Protein AF-A0A1E4HVJ4-F1 (afdb_monomer_lite)

Radius of gyration: 18.29 Å; chains: 1; bounding box: 42×30×66 Å

Structure (mmCIF, N/CA/C/O backbone):
data_AF-A0A1E4HVJ4-F1
#
_entry.id   AF-A0A1E4HVJ4-F1
#
loop_
_atom_site.group_PDB
_atom_site.id
_atom_site.type_symbol
_atom_site.label_atom_id
_atom_site.label_alt_id
_atom_site.label_comp_id
_atom_site.label_asym_id
_atom_site.label_entity_id
_atom_site.label_seq_id
_atom_site.pdbx_PDB_ins_code
_atom_site.Cartn_x
_atom_site.Cartn_y
_atom_site.Cartn_z
_atom_site.occupancy
_atom_site.B_iso_or_equiv
_atom_site.auth_seq_id
_atom_site.auth_comp_id
_atom_site.auth_asym_id
_atom_site.auth_atom_id
_atom_site.pdbx_PDB_model_num
ATOM 1 N N . MET A 1 1 ? -29.335 7.238 33.947 1.00 33.56 1 MET A N 1
ATOM 2 C CA . MET A 1 1 ? -28.399 7.852 32.982 1.00 33.56 1 MET A CA 1
ATOM 3 C C . MET A 1 1 ? -27.057 7.164 33.145 1.00 33.56 1 MET A C 1
ATOM 5 O O . MET A 1 1 ? -26.401 7.379 34.153 1.00 33.56 1 MET A O 1
ATOM 9 N N . VAL A 1 2 ? -26.701 6.257 32.235 1.00 37.12 2 VAL A N 1
ATOM 10 C CA . VAL A 1 2 ? -25.373 5.630 32.251 1.00 37.12 2 VAL A CA 1
ATOM 11 C C . VAL A 1 2 ? -24.421 6.628 31.605 1.00 37.12 2 VAL A C 1
ATOM 13 O O . VAL A 1 2 ? -24.602 6.971 30.439 1.00 37.12 2 VAL A O 1
ATOM 16 N N . LEU A 1 3 ? -23.472 7.142 32.387 1.00 37.38 3 LEU A N 1
ATOM 17 C CA . LEU A 1 3 ? -22.367 7.965 31.905 1.00 37.38 3 LEU A CA 1
ATOM 18 C C . LEU A 1 3 ? -21.632 7.163 30.828 1.00 37.38 3 LEU A C 1
ATOM 20 O O . LEU A 1 3 ? -20.945 6.187 31.126 1.00 37.38 3 LEU A O 1
ATOM 24 N N . GLY A 1 4 ? -21.862 7.528 29.566 1.00 38.81 4 GLY A N 1
ATOM 25 C CA . GLY A 1 4 ? -21.185 6.939 28.424 1.00 38.81 4 GLY A CA 1
ATOM 26 C C . GLY A 1 4 ? -19.707 7.248 28.548 1.00 38.81 4 GLY A C 1
ATOM 27 O O . GLY A 1 4 ? -19.290 8.375 28.301 1.00 38.81 4 GLY A O 1
ATOM 28 N N . ALA A 1 5 ? -18.930 6.262 28.985 1.00 42.44 5 ALA A N 1
ATOM 29 C CA . ALA A 1 5 ? -17.488 6.373 29.008 1.00 42.44 5 ALA A CA 1
ATOM 30 C C . ALA A 1 5 ? -17.011 6.665 27.576 1.00 42.44 5 ALA A C 1
ATOM 32 O O . ALA A 1 5 ? -17.124 5.837 26.669 1.00 42.44 5 ALA A O 1
ATOM 33 N N . THR A 1 6 ? -16.544 7.890 27.361 1.00 47.56 6 THR A N 1
ATOM 34 C CA . THR A 1 6 ? -15.914 8.340 26.125 1.00 47.56 6 THR A CA 1
ATOM 35 C C . THR A 1 6 ? -14.523 7.726 26.071 1.00 47.56 6 THR A C 1
ATOM 37 O O . THR A 1 6 ? -13.541 8.271 26.566 1.00 47.56 6 THR A O 1
ATOM 40 N N . PHE A 1 7 ? -14.450 6.518 25.520 1.00 49.06 7 PHE A N 1
ATOM 41 C CA . PHE A 1 7 ? -13.189 5.812 25.343 1.00 49.06 7 PHE A CA 1
ATOM 42 C C . PHE A 1 7 ? -12.434 6.389 24.139 1.00 49.06 7 PHE A C 1
ATOM 44 O O . PHE A 1 7 ? -12.892 6.291 23.002 1.00 49.06 7 PHE A O 1
ATOM 51 N N . ASN A 1 8 ? -11.267 6.981 24.395 1.00 47.34 8 ASN A N 1
ATOM 52 C CA . ASN A 1 8 ? -10.360 7.490 23.366 1.00 47.34 8 ASN A CA 1
ATOM 53 C C . ASN A 1 8 ? -9.401 6.379 22.907 1.00 47.34 8 ASN A C 1
ATOM 55 O O . ASN A 1 8 ? -8.829 5.665 23.731 1.00 47.34 8 ASN A O 1
ATOM 59 N N . ALA A 1 9 ? -9.224 6.232 2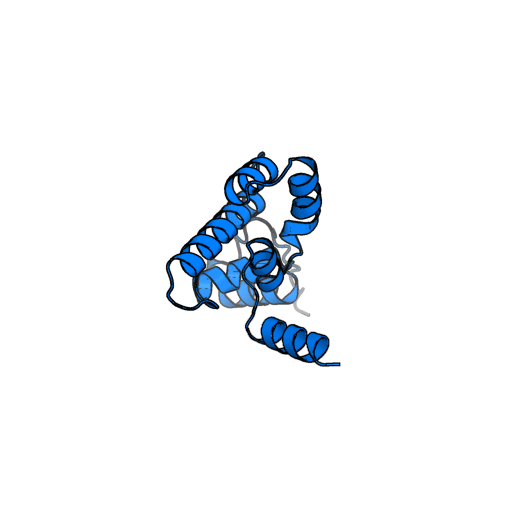1.591 1.00 54.41 9 ALA A N 1
ATOM 60 C CA . ALA A 1 9 ? -8.417 5.179 20.974 1.00 54.41 9 ALA A CA 1
ATOM 61 C C . ALA A 1 9 ? -7.138 5.736 20.333 1.00 54.41 9 ALA A C 1
ATOM 63 O O . ALA A 1 9 ? -7.132 6.825 19.761 1.00 54.41 9 ALA A O 1
ATOM 64 N N . CYS A 1 10 ? -6.060 4.948 20.373 1.00 56.47 10 CYS A N 1
ATOM 65 C CA . CYS A 1 10 ? -4.850 5.226 19.608 1.00 56.47 10 CYS A CA 1
ATOM 66 C C . CYS A 1 10 ? -5.013 4.696 18.178 1.00 56.47 10 CYS A C 1
ATOM 68 O O . CYS A 1 10 ? -4.964 3.484 17.954 1.00 56.47 10 CYS A O 1
ATOM 70 N N . LEU A 1 11 ? -5.146 5.609 17.212 1.00 50.38 11 LEU A N 1
ATOM 71 C CA . LEU A 1 11 ? -5.199 5.301 15.775 1.00 50.38 11 LEU A CA 1
ATOM 72 C C . LEU A 1 11 ? -3.946 4.568 15.257 1.00 50.38 11 LEU A C 1
ATOM 74 O O . LEU A 1 11 ? -3.987 3.997 14.176 1.00 50.38 11 LEU A O 1
ATOM 78 N N . LYS A 1 12 ? -2.839 4.577 16.014 1.00 47.12 12 LYS A N 1
ATOM 79 C CA . LYS A 1 12 ? -1.550 4.005 15.602 1.00 47.12 12 LYS A CA 1
ATOM 80 C C . LYS A 1 12 ? -1.364 2.535 15.983 1.00 47.12 12 LYS A C 1
ATOM 82 O O . LYS A 1 12 ? -0.677 1.822 15.266 1.00 47.12 12 LYS A O 1
ATOM 87 N N . CYS A 1 13 ? -1.909 2.079 17.114 1.00 58.25 13 CYS A N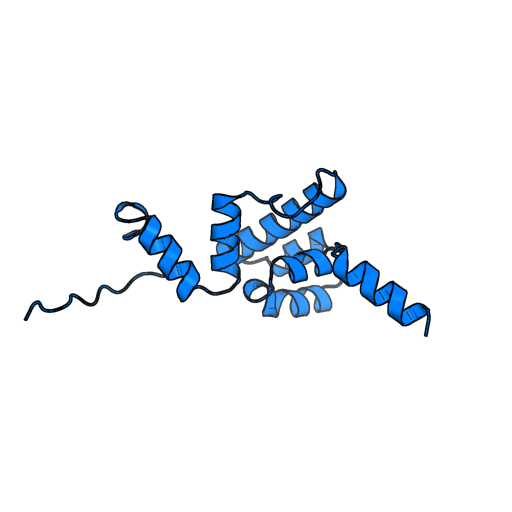 1
ATOM 88 C CA . CYS A 1 13 ? -1.666 0.710 17.593 1.00 58.25 13 CYS A CA 1
ATOM 89 C C . CYS A 1 13 ? -2.926 -0.126 17.824 1.00 58.25 13 CYS A C 1
ATOM 91 O O . CYS A 1 13 ? -2.796 -1.338 17.959 1.00 58.25 13 CYS A O 1
ATOM 93 N N . GLY A 1 14 ? -4.125 0.475 17.896 1.00 54.94 14 GLY A N 1
ATOM 94 C CA . GLY A 1 14 ? -5.395 -0.259 18.040 1.00 54.94 14 GLY A CA 1
ATOM 95 C C . GLY A 1 14 ? -5.468 -1.228 19.235 1.00 54.94 14 GLY A C 1
ATOM 96 O O . GLY A 1 14 ? -6.390 -2.042 19.302 1.00 54.94 14 GLY A O 1
ATOM 97 N N . LEU A 1 15 ? -4.503 -1.152 20.164 1.00 51.56 15 LEU A N 1
ATOM 98 C CA . LEU A 1 15 ? -4.101 -2.262 21.036 1.00 51.56 15 LEU A CA 1
ATOM 99 C C . LEU A 1 15 ? -5.196 -2.672 22.031 1.00 51.56 15 LEU A C 1
ATOM 101 O O . LEU A 1 15 ? -5.261 -3.820 22.452 1.00 51.56 15 LEU A O 1
ATOM 105 N N . THR A 1 16 ? -6.086 -1.745 22.382 1.00 51.56 16 THR A N 1
ATOM 106 C CA . THR A 1 16 ? -7.225 -1.993 23.274 1.00 51.56 16 THR A CA 1
ATOM 107 C C . THR A 1 16 ? -8.436 -2.601 22.566 1.00 51.56 16 THR A C 1
ATOM 109 O O . THR A 1 16 ? -9.302 -3.160 23.230 1.00 51.56 16 THR A O 1
ATOM 112 N N . TRP A 1 17 ? -8.536 -2.504 21.238 1.00 56.56 17 TRP A N 1
ATOM 113 C CA . TRP A 1 17 ? -9.739 -2.887 20.488 1.00 56.56 17 TRP A CA 1
ATOM 114 C C . TRP A 1 17 ? -9.570 -4.152 19.643 1.00 56.56 17 TRP A C 1
ATOM 116 O O . TRP A 1 17 ? -10.537 -4.899 19.497 1.00 56.56 17 TRP A O 1
ATOM 126 N N . SER A 1 18 ? -8.369 -4.442 19.133 1.00 53.78 18 SER A N 1
ATOM 127 C CA . SER A 1 18 ? -8.122 -5.633 18.303 1.00 53.78 18 SER A CA 1
ATOM 128 C C . SER A 1 18 ? -8.373 -6.941 19.055 1.00 5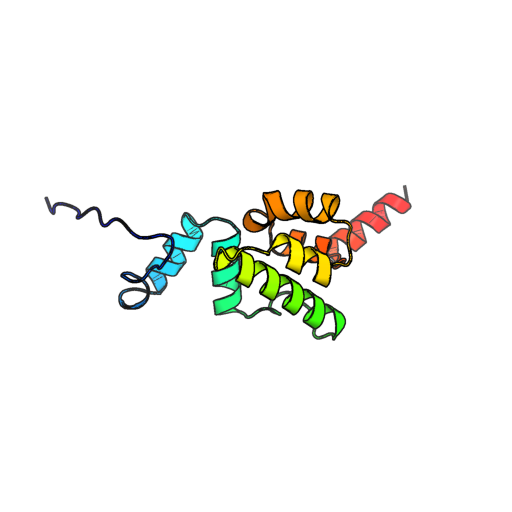3.78 18 SER A C 1
ATOM 130 O O . SER A 1 18 ? -8.932 -7.867 18.481 1.00 53.78 18 SER A O 1
ATOM 132 N N . TYR A 1 19 ? -8.024 -7.003 20.342 1.00 53.78 19 TYR A N 1
ATOM 133 C CA . TYR A 1 19 ? -8.209 -8.196 21.172 1.00 53.78 19 TYR A CA 1
ATOM 134 C C . TYR A 1 19 ? -9.638 -8.338 21.726 1.00 53.78 19 TYR A C 1
ATOM 136 O O . TYR A 1 19 ? -10.168 -9.441 21.804 1.00 53.78 19 TYR A O 1
ATOM 144 N N . LEU A 1 20 ? -10.286 -7.225 22.090 1.00 60.34 20 LEU A N 1
ATOM 145 C CA . LEU A 1 20 ? -11.603 -7.242 22.742 1.00 60.34 20 LEU A CA 1
ATOM 146 C C . LEU A 1 20 ? -12.776 -7.217 21.754 1.00 60.34 20 LEU A C 1
ATOM 148 O O . LEU A 1 20 ? -13.846 -7.745 22.050 1.00 60.34 20 LEU A O 1
ATOM 152 N N . SER A 1 21 ? -12.621 -6.575 20.592 1.00 71.00 21 SER A N 1
ATOM 153 C CA . SER A 1 21 ? -13.675 -6.518 19.576 1.00 71.00 21 SER A CA 1
ATOM 154 C C . SER A 1 21 ? -13.123 -6.214 18.171 1.00 71.00 21 SER A C 1
ATOM 156 O O . SER A 1 21 ? -13.284 -5.097 17.664 1.00 71.00 21 SER A O 1
ATOM 158 N N . PRO A 1 22 ? -12.524 -7.216 17.495 1.00 71.12 22 PRO A N 1
ATOM 159 C CA . PRO A 1 22 ? -11.955 -7.056 16.155 1.00 71.12 22 PRO A CA 1
ATOM 160 C C . PRO A 1 22 ? -12.947 -6.469 15.140 1.00 71.12 22 PRO A C 1
ATOM 162 O O . PRO A 1 22 ? -12.586 -5.633 14.315 1.00 71.12 22 PRO A O 1
ATOM 165 N N . THR A 1 23 ? -14.216 -6.880 15.203 1.00 78.00 23 THR A N 1
ATOM 166 C CA . THR A 1 23 ? -15.269 -6.411 14.288 1.00 78.00 23 THR A CA 1
ATOM 167 C C . THR A 1 23 ? -15.548 -4.923 14.454 1.00 78.00 23 THR A C 1
ATOM 169 O O . THR A 1 23 ? -15.706 -4.210 13.464 1.00 78.00 23 THR A O 1
ATOM 172 N N . LYS A 1 24 ? -15.571 -4.425 15.696 1.00 70.69 24 LYS A N 1
ATOM 173 C CA . LYS A 1 24 ? -15.771 -2.998 15.938 1.00 70.69 24 LYS A CA 1
ATOM 174 C C . LYS A 1 24 ? -14.574 -2.205 15.417 1.00 70.69 24 LYS A C 1
ATOM 176 O O . LYS A 1 24 ? -14.788 -1.210 14.732 1.00 70.69 24 LYS A O 1
ATOM 181 N N . LEU A 1 25 ? -13.340 -2.675 15.639 1.00 72.00 25 LEU A N 1
ATOM 182 C CA . LEU A 1 25 ? -12.125 -2.034 15.113 1.00 72.00 25 LEU A CA 1
ATOM 183 C C . LEU A 1 25 ? -12.139 -1.911 13.599 1.00 72.00 25 LEU A C 1
ATOM 185 O O . LEU A 1 25 ? -11.904 -0.818 13.084 1.00 72.00 25 LEU A O 1
ATOM 189 N N . ARG A 1 26 ? -12.501 -2.992 12.905 1.00 77.62 26 ARG A N 1
ATOM 190 C CA . ARG A 1 26 ? -12.706 -2.956 11.456 1.00 77.62 26 ARG A CA 1
ATOM 191 C C . ARG A 1 26 ? -13.720 -1.883 11.065 1.00 77.62 26 ARG A C 1
ATOM 193 O O . ARG A 1 26 ? -13.418 -1.049 10.219 1.00 77.62 26 ARG A O 1
ATOM 200 N N . HIS A 1 27 ? -14.874 -1.837 11.732 1.00 77.00 27 HIS A N 1
ATOM 201 C CA . HIS A 1 27 ? -15.905 -0.836 11.451 1.00 77.00 27 HIS A CA 1
ATOM 202 C C . HIS A 1 27 ? -15.425 0.603 11.698 1.00 77.00 27 HIS A C 1
ATOM 204 O O . HIS A 1 27 ? -15.726 1.505 10.919 1.00 77.00 27 HIS A O 1
ATOM 210 N N . GLN A 1 28 ? -14.652 0.841 12.757 1.00 72.94 28 GLN A N 1
ATOM 211 C CA . GLN A 1 28 ? -14.154 2.176 13.078 1.00 72.94 28 GLN A CA 1
ATOM 212 C C . GLN A 1 28 ? -13.080 2.648 12.091 1.00 72.94 28 GLN A C 1
ATOM 214 O O . GLN A 1 28 ? -13.128 3.801 11.669 1.00 72.94 28 GLN A O 1
ATOM 219 N N . ILE A 1 29 ? -12.167 1.774 11.661 1.00 78.56 29 ILE A N 1
ATOM 220 C CA . ILE A 1 29 ? -11.198 2.090 10.598 1.00 78.56 29 ILE A CA 1
ATOM 221 C C . ILE A 1 29 ? -11.916 2.289 9.256 1.00 78.56 29 ILE A C 1
ATOM 223 O O . ILE A 1 29 ? -11.582 3.211 8.522 1.00 78.56 29 ILE A O 1
ATOM 227 N N . GLN A 1 30 ? -12.939 1.494 8.941 1.00 78.38 30 GLN A N 1
ATOM 228 C CA . GLN A 1 30 ? -13.745 1.709 7.735 1.00 78.38 30 GLN A CA 1
ATOM 229 C C . GLN A 1 30 ? -14.468 3.062 7.754 1.00 78.38 30 GLN A C 1
ATOM 231 O O . GLN A 1 30 ? -14.549 3.724 6.724 1.00 78.38 30 GLN A O 1
ATOM 236 N N . LYS A 1 31 ? -14.985 3.478 8.916 1.00 75.81 31 LYS A N 1
ATOM 237 C CA . LYS A 1 31 ? -15.783 4.702 9.055 1.00 75.81 31 LYS A CA 1
ATOM 238 C C . LYS A 1 31 ? -14.945 5.977 9.186 1.00 75.81 31 LYS A C 1
ATOM 240 O O . LYS A 1 31 ? -15.380 7.026 8.725 1.00 75.81 31 LYS A O 1
ATOM 245 N N . TYR A 1 32 ? -13.785 5.901 9.836 1.00 73.62 32 TYR A N 1
ATOM 246 C CA . TYR A 1 32 ? -12.986 7.080 10.198 1.00 73.62 32 TYR A CA 1
ATOM 247 C C . TYR A 1 32 ? -11.514 6.992 9.778 1.00 73.62 32 TYR A C 1
ATOM 249 O O . TYR A 1 32 ? -10.775 7.960 9.941 1.00 73.62 32 TYR A O 1
ATOM 257 N N . GLY A 1 33 ? -11.060 5.846 9.274 1.00 77.25 33 GLY A N 1
ATOM 258 C CA . GLY A 1 33 ? -9.694 5.663 8.800 1.00 77.25 33 GLY A CA 1
ATOM 259 C C . GLY A 1 33 ? -9.463 6.315 7.438 1.00 77.25 33 GLY A C 1
ATOM 260 O O . GLY A 1 33 ? -10.322 6.301 6.553 1.00 77.25 33 GLY A O 1
ATOM 261 N N . GLY A 1 34 ? -8.257 6.857 7.260 1.00 85.75 34 GLY A N 1
ATOM 262 C CA . GLY A 1 34 ? -7.775 7.301 5.955 1.00 85.75 34 GLY A CA 1
ATOM 263 C C . GLY A 1 34 ? -7.667 6.146 4.954 1.00 85.75 34 GLY A C 1
ATOM 264 O O . GLY A 1 34 ? -7.810 4.973 5.301 1.00 85.75 34 GLY A O 1
ATOM 265 N N . GLU A 1 35 ? -7.403 6.481 3.696 1.00 90.62 35 GLU A N 1
ATOM 266 C CA . GLU A 1 35 ? -7.345 5.515 2.593 1.00 90.62 35 GLU A CA 1
ATOM 267 C C . GLU A 1 35 ? -6.328 4.384 2.839 1.00 90.62 35 GLU A C 1
ATOM 269 O O . GLU A 1 35 ? -6.679 3.211 2.727 1.00 90.62 35 GLU A O 1
ATOM 274 N N . LEU A 1 36 ? -5.116 4.709 3.302 1.00 87.06 36 LEU A N 1
ATOM 275 C CA . LEU A 1 36 ? -4.092 3.710 3.634 1.00 87.06 36 LEU A CA 1
ATOM 276 C C . LEU A 1 36 ? -4.549 2.684 4.690 1.00 87.06 36 LEU A C 1
ATOM 278 O O . LEU A 1 36 ? -4.296 1.492 4.539 1.00 87.06 36 LEU A O 1
ATOM 282 N N . ALA A 1 37 ? -5.255 3.126 5.736 1.00 85.56 37 ALA A N 1
ATOM 283 C CA . ALA A 1 37 ? -5.747 2.238 6.793 1.00 85.56 37 ALA A CA 1
ATOM 284 C C . ALA A 1 37 ? -6.899 1.343 6.302 1.00 85.56 37 ALA A C 1
ATOM 286 O O . ALA A 1 37 ? -7.021 0.188 6.710 1.00 85.56 37 ALA A O 1
ATOM 287 N N . ARG A 1 38 ? -7.740 1.860 5.397 1.00 88.06 38 ARG A N 1
ATOM 288 C CA . ARG A 1 38 ? -8.803 1.074 4.754 1.00 88.06 38 ARG A CA 1
ATOM 289 C C . ARG A 1 38 ? -8.225 0.008 3.819 1.00 88.06 38 ARG A C 1
ATOM 291 O O . ARG A 1 38 ? -8.702 -1.123 3.838 1.00 88.06 38 ARG A O 1
ATOM 298 N N . GLN A 1 39 ? -7.173 0.334 3.068 1.00 88.81 39 GLN A N 1
ATOM 299 C CA . GLN A 1 39 ? -6.464 -0.636 2.226 1.00 88.81 39 GLN A CA 1
ATOM 300 C C . GLN A 1 39 ? -5.747 -1.714 3.035 1.00 88.81 39 GLN A C 1
ATOM 302 O O . GLN A 1 39 ? -5.771 -2.870 2.630 1.00 88.81 39 GLN A O 1
ATOM 307 N N . GLU A 1 40 ? -5.155 -1.362 4.178 1.00 87.50 40 GLU A N 1
ATOM 308 C CA . GLU A 1 40 ? -4.538 -2.333 5.085 1.00 87.50 40 GLU A CA 1
ATOM 309 C C . GLU A 1 40 ? -5.550 -3.366 5.595 1.00 87.50 40 GLU A C 1
ATOM 311 O O . GLU A 1 40 ? -5.254 -4.558 5.607 1.00 87.50 40 GLU A O 1
ATOM 316 N N . LEU A 1 41 ? -6.761 -2.940 5.965 1.00 86.31 41 LEU A N 1
ATOM 317 C CA . LEU A 1 41 ? -7.814 -3.883 6.345 1.00 86.31 41 LEU A CA 1
ATOM 318 C C . LEU A 1 41 ? -8.223 -4.807 5.195 1.00 86.31 41 LEU A C 1
ATOM 320 O O . LEU A 1 41 ? -8.349 -6.011 5.395 1.00 86.31 41 LEU A O 1
ATOM 324 N N . ASP A 1 42 ? -8.415 -4.252 3.999 1.00 87.56 42 ASP A N 1
ATOM 325 C CA . ASP A 1 42 ? -8.787 -5.025 2.808 1.00 87.56 42 ASP A CA 1
ATOM 326 C C . ASP A 1 42 ? -7.679 -6.026 2.415 1.00 87.56 42 ASP A C 1
ATOM 328 O O . ASP A 1 42 ? -7.962 -7.152 2.006 1.00 87.56 42 ASP A O 1
ATOM 332 N N . GLU A 1 43 ? -6.408 -5.660 2.606 1.00 86.12 43 GLU A N 1
ATOM 333 C CA . GLU A 1 43 ? -5.253 -6.550 2.447 1.00 86.12 43 GLU A CA 1
ATOM 334 C C . GLU A 1 43 ? -5.214 -7.660 3.506 1.00 86.12 43 GLU A C 1
ATOM 336 O O . GLU A 1 43 ? -4.941 -8.805 3.158 1.00 86.12 43 GLU A O 1
ATOM 341 N N . ILE A 1 44 ? -5.519 -7.367 4.773 1.00 85.56 44 ILE A N 1
ATOM 342 C CA . ILE A 1 44 ? -5.600 -8.390 5.829 1.00 85.56 44 ILE A CA 1
ATOM 343 C C . ILE A 1 44 ? -6.696 -9.413 5.513 1.00 85.56 44 ILE A C 1
ATOM 345 O O . ILE A 1 44 ? -6.494 -10.611 5.706 1.00 85.56 44 ILE A O 1
ATOM 349 N N . ASP A 1 45 ? -7.850 -8.951 5.029 1.00 85.62 45 ASP A N 1
ATOM 350 C CA . ASP A 1 45 ? -9.008 -9.818 4.817 1.00 85.62 45 ASP A CA 1
ATOM 351 C C . ASP A 1 45 ? -8.928 -10.602 3.484 1.00 85.62 45 ASP A C 1
ATOM 353 O O . ASP A 1 45 ? -9.460 -11.710 3.400 1.00 85.62 45 ASP A O 1
ATOM 357 N N . ARG A 1 46 ? -8.274 -10.069 2.437 1.00 87.88 46 ARG A N 1
ATOM 358 C CA . ARG A 1 46 ? -8.266 -10.673 1.079 1.00 87.88 46 ARG A CA 1
ATOM 359 C C . ARG A 1 46 ? -6.880 -10.893 0.463 1.00 87.88 46 ARG A C 1
ATOM 361 O O . ARG A 1 46 ? -6.781 -11.488 -0.610 1.00 87.88 46 ARG A O 1
ATOM 368 N N . GLY A 1 47 ? -5.819 -10.423 1.106 1.00 88.62 47 GLY A N 1
ATOM 369 C CA . GLY A 1 47 ? -4.439 -10.508 0.629 1.00 88.62 47 GLY A CA 1
ATOM 370 C C . GLY A 1 47 ? -4.024 -9.398 -0.347 1.00 88.62 47 GLY A C 1
ATOM 371 O O . GLY A 1 47 ? -4.824 -8.588 -0.830 1.00 88.62 47 GLY A O 1
ATOM 372 N N . ILE A 1 48 ? -2.729 -9.380 -0.674 1.00 89.94 48 ILE A N 1
ATOM 373 C CA . ILE A 1 48 ? -2.111 -8.378 -1.564 1.00 89.94 48 ILE A CA 1
ATOM 374 C C . ILE A 1 48 ? -2.512 -8.532 -3.043 1.00 89.94 48 ILE A C 1
ATOM 376 O O . ILE A 1 48 ? -2.434 -7.566 -3.799 1.00 89.94 48 ILE A O 1
ATOM 380 N N . TYR A 1 49 ? -3.001 -9.710 -3.451 1.00 91.44 49 TYR A N 1
ATOM 381 C CA . TYR A 1 49 ? -3.360 -10.036 -4.844 1.00 91.44 49 TYR A CA 1
ATOM 382 C C . TYR A 1 49 ? -4.871 -9.965 -5.148 1.00 91.44 49 TYR A C 1
ATOM 384 O O . TYR A 1 49 ? -5.303 -10.353 -6.229 1.00 91.44 49 TYR A O 1
ATOM 392 N N . ARG A 1 50 ? -5.689 -9.503 -4.194 1.00 87.94 50 ARG A N 1
ATOM 393 C CA . ARG A 1 50 ? -7.167 -9.607 -4.157 1.00 87.94 50 ARG A CA 1
ATOM 394 C C . ARG A 1 50 ? -7.958 -9.068 -5.357 1.00 87.94 50 ARG A C 1
ATOM 396 O O . ARG A 1 50 ? -9.154 -9.346 -5.468 1.00 87.94 50 ARG A O 1
ATOM 403 N N . ASP A 1 51 ? -7.335 -8.242 -6.182 1.00 83.19 51 ASP A N 1
ATOM 404 C CA . ASP A 1 51 ? -7.923 -7.474 -7.279 1.00 83.19 51 ASP A CA 1
ATOM 405 C C . ASP A 1 51 ? -7.187 -7.679 -8.615 1.00 83.19 51 ASP A C 1
ATOM 407 O O . ASP A 1 51 ? -7.432 -6.960 -9.587 1.00 83.19 51 ASP A O 1
ATOM 411 N N . LEU A 1 52 ? -6.304 -8.679 -8.680 1.00 87.00 52 LEU A N 1
ATOM 412 C CA . LEU A 1 52 ? -5.388 -8.888 -9.793 1.00 87.00 52 LEU A CA 1
ATOM 413 C C . LEU A 1 52 ? -5.490 -10.306 -10.378 1.00 87.00 52 LEU A C 1
ATOM 415 O O . LEU A 1 52 ? -5.749 -11.262 -9.648 1.00 87.00 52 LEU A O 1
ATOM 419 N N . PRO A 1 53 ? -5.289 -10.469 -11.701 1.00 88.50 53 PRO A N 1
ATOM 420 C CA . PRO A 1 53 ? -5.203 -11.785 -12.319 1.00 88.50 53 PRO A CA 1
ATOM 421 C C . PRO A 1 53 ? -3.918 -12.490 -11.886 1.00 88.50 53 PRO A C 1
ATOM 423 O O . PRO A 1 53 ? -2.902 -11.844 -11.617 1.00 88.50 53 PRO A O 1
ATOM 426 N N . ASP A 1 54 ? -3.938 -13.821 -11.901 1.00 88.56 54 ASP A N 1
ATOM 427 C CA . ASP A 1 54 ? -2.777 -14.609 -11.511 1.00 88.56 54 ASP A CA 1
ATOM 428 C C . ASP A 1 54 ? -1.690 -14.618 -12.602 1.00 88.56 54 ASP A C 1
ATOM 430 O O . ASP A 1 54 ? -1.606 -15.518 -13.435 1.00 88.56 54 ASP A O 1
ATOM 434 N N . THR A 1 55 ? -0.887 -13.557 -12.639 1.00 90.81 55 THR A N 1
ATOM 435 C CA . THR A 1 55 ? 0.214 -13.369 -13.592 1.00 90.81 55 THR A 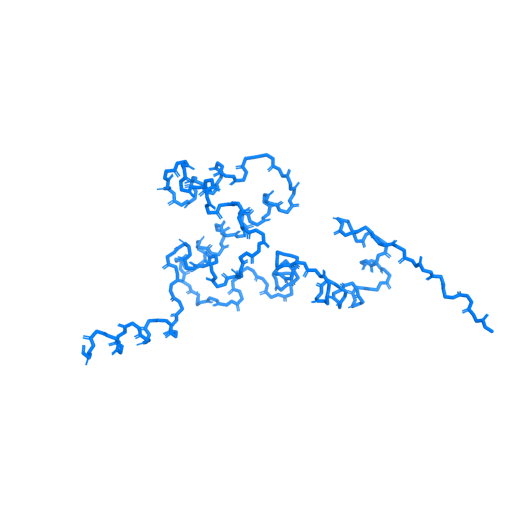CA 1
ATOM 436 C C . THR A 1 55 ? 1.450 -12.856 -12.864 1.00 90.81 55 THR A C 1
ATOM 438 O O . THR A 1 55 ? 1.329 -12.128 -11.878 1.00 90.81 55 THR A O 1
ATOM 441 N N . CYS A 1 56 ? 2.646 -13.188 -13.362 1.00 90.00 56 CYS A N 1
ATOM 442 C CA . CYS A 1 56 ? 3.905 -12.747 -12.750 1.00 90.00 56 CYS A CA 1
ATOM 443 C C . CYS A 1 56 ? 3.983 -11.220 -12.616 1.00 90.00 56 CYS A C 1
ATOM 445 O O . CYS A 1 56 ? 4.317 -10.726 -11.546 1.00 90.00 56 CYS A O 1
ATOM 447 N N . LEU A 1 57 ? 3.591 -10.482 -13.661 1.00 89.94 57 LEU A N 1
ATOM 448 C CA . LEU A 1 57 ? 3.589 -9.017 -13.651 1.00 89.94 57 LEU A CA 1
ATOM 449 C C . LEU A 1 57 ? 2.652 -8.449 -12.577 1.00 89.94 57 LEU A C 1
ATOM 451 O O . LEU A 1 57 ? 3.018 -7.530 -11.850 1.00 89.94 57 LEU A O 1
ATOM 455 N N . ALA A 1 58 ? 1.438 -8.993 -12.463 1.00 88.88 58 ALA A N 1
ATOM 456 C CA . ALA A 1 58 ? 0.479 -8.505 -11.483 1.00 88.88 58 ALA A CA 1
ATOM 457 C C . ALA A 1 58 ? 0.932 -8.805 -10.046 1.00 88.88 58 ALA A C 1
ATOM 459 O O . ALA A 1 58 ? 0.802 -7.948 -9.172 1.00 88.88 58 ALA A O 1
ATOM 460 N N . ARG A 1 59 ? 1.517 -9.987 -9.811 1.00 91.06 59 ARG A N 1
ATOM 461 C CA . ARG A 1 59 ? 2.118 -10.334 -8.517 1.00 91.06 59 ARG A CA 1
ATOM 462 C C . ARG A 1 59 ? 3.257 -9.382 -8.163 1.00 91.06 59 ARG A C 1
ATOM 464 O O . ARG A 1 59 ? 3.231 -8.800 -7.087 1.00 91.06 59 ARG A O 1
ATOM 471 N N . GLU A 1 60 ? 4.175 -9.142 -9.096 1.00 93.00 60 GLU A N 1
ATOM 472 C CA . GLU A 1 60 ? 5.305 -8.229 -8.896 1.00 93.00 60 GLU A CA 1
ATOM 473 C C . GLU A 1 60 ? 4.832 -6.810 -8.537 1.00 93.00 60 GLU A C 1
ATOM 475 O O . GLU A 1 60 ? 5.314 -6.204 -7.583 1.00 93.00 60 GLU A O 1
ATOM 480 N N . ILE A 1 61 ? 3.852 -6.270 -9.265 1.00 93.38 61 ILE A N 1
ATOM 481 C CA . ILE A 1 61 ? 3.303 -4.937 -8.981 1.00 93.38 61 ILE A CA 1
ATOM 482 C C . ILE A 1 61 ? 2.617 -4.900 -7.607 1.00 93.38 61 ILE A C 1
ATOM 484 O O . ILE A 1 61 ? 2.773 -3.931 -6.859 1.00 93.38 61 ILE A O 1
ATOM 488 N N . ALA A 1 62 ? 1.863 -5.944 -7.255 1.00 92.44 62 ALA A N 1
ATOM 489 C CA . ALA A 1 62 ? 1.221 -6.042 -5.950 1.00 92.44 62 ALA A CA 1
ATOM 490 C C . ALA A 1 62 ? 2.239 -6.054 -4.807 1.00 92.44 62 ALA A C 1
ATOM 492 O O . ALA A 1 62 ? 2.062 -5.314 -3.841 1.00 92.44 62 ALA A O 1
ATOM 493 N N . GLU A 1 63 ? 3.306 -6.841 -4.943 1.00 93.81 63 GLU A N 1
ATOM 494 C CA . GLU A 1 63 ? 4.402 -6.928 -3.976 1.00 93.81 63 GLU A CA 1
ATOM 495 C C . GLU A 1 63 ? 5.111 -5.578 -3.812 1.00 93.81 63 GLU A C 1
ATOM 497 O O . GLU A 1 63 ? 5.287 -5.115 -2.68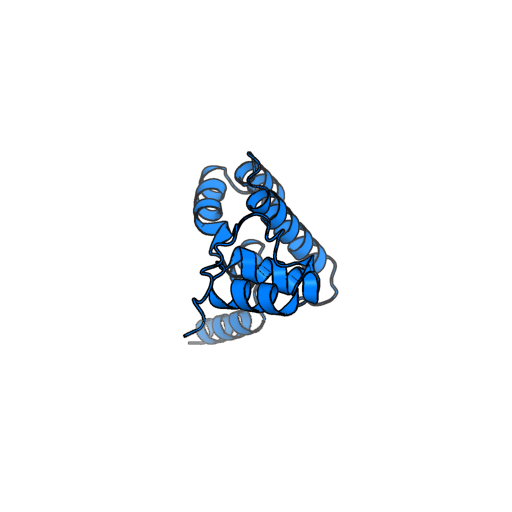4 1.00 93.81 63 GLU A O 1
ATOM 502 N N . LYS A 1 64 ? 5.428 -4.889 -4.919 1.00 94.19 64 LYS A N 1
ATOM 503 C CA . LYS A 1 64 ? 6.043 -3.550 -4.884 1.00 94.19 64 LYS A CA 1
ATOM 504 C C . LYS A 1 64 ? 5.178 -2.541 -4.130 1.00 94.19 64 LYS A C 1
ATOM 506 O O . LYS A 1 64 ? 5.689 -1.775 -3.316 1.00 94.19 64 LYS A O 1
ATOM 511 N N . ILE A 1 65 ? 3.868 -2.530 -4.380 1.00 94.06 65 ILE A N 1
ATOM 512 C CA . ILE A 1 65 ? 2.950 -1.608 -3.696 1.00 94.06 65 ILE A CA 1
ATOM 513 C C . ILE A 1 65 ? 2.824 -1.962 -2.212 1.00 94.06 65 ILE A C 1
ATOM 515 O O . ILE A 1 65 ? 2.911 -1.064 -1.375 1.00 94.06 65 ILE A O 1
ATOM 519 N N . ALA A 1 66 ? 2.673 -3.248 -1.882 1.00 92.12 66 ALA A N 1
ATOM 520 C CA . ALA A 1 66 ? 2.587 -3.713 -0.499 1.00 92.12 66 ALA A CA 1
ATOM 521 C C . ALA A 1 66 ? 3.844 -3.339 0.303 1.00 92.12 66 ALA A C 1
ATOM 523 O O . ALA A 1 66 ? 3.752 -2.945 1.468 1.00 92.12 66 ALA A O 1
ATOM 524 N N . GLU A 1 67 ? 5.016 -3.395 -0.334 1.00 93.19 67 GLU A N 1
ATOM 525 C CA . GLU A 1 67 ? 6.271 -2.970 0.272 1.00 93.19 67 GLU A CA 1
ATOM 526 C C . GLU A 1 67 ? 6.288 -1.466 0.579 1.00 93.19 67 GLU A C 1
ATOM 528 O O . GLU A 1 67 ? 6.597 -1.074 1.707 1.00 93.19 67 GLU A O 1
ATOM 533 N N . VAL A 1 68 ? 5.907 -0.613 -0.377 1.00 93.25 68 VAL A N 1
ATOM 534 C CA . VAL A 1 68 ? 5.829 0.840 -0.142 1.00 93.25 68 VAL A CA 1
ATOM 535 C C . VAL A 1 68 ? 4.806 1.151 0.955 1.00 93.25 68 VAL A C 1
ATOM 537 O O . VAL A 1 68 ? 5.106 1.913 1.877 1.00 93.25 68 VAL A O 1
ATOM 540 N N . ASP A 1 69 ? 3.636 0.509 0.925 1.00 91.56 69 ASP A N 1
ATOM 541 C CA . ASP A 1 69 ? 2.604 0.654 1.955 1.00 91.56 69 ASP A CA 1
ATOM 542 C C . ASP A 1 69 ? 3.107 0.242 3.338 1.00 91.56 69 ASP A C 1
ATOM 544 O O . ASP A 1 69 ? 2.785 0.894 4.331 1.00 91.56 69 ASP A O 1
ATOM 548 N N . LEU A 1 70 ? 3.917 -0.812 3.437 1.00 87.75 70 LEU A N 1
ATOM 549 C CA . LEU A 1 70 ? 4.523 -1.234 4.697 1.00 87.75 70 LEU A CA 1
ATOM 550 C C . LEU A 1 70 ? 5.487 -0.177 5.251 1.00 87.75 70 LEU A C 1
ATOM 552 O O . LEU A 1 70 ? 5.427 0.138 6.442 1.00 87.75 70 LEU A O 1
ATOM 556 N N . VAL A 1 71 ? 6.362 0.379 4.408 1.00 88.44 71 VAL A N 1
ATOM 557 C CA . VAL A 1 71 ? 7.342 1.398 4.825 1.00 88.44 71 VAL A CA 1
ATOM 558 C C . VAL A 1 71 ? 6.630 2.677 5.275 1.00 88.44 71 VAL A C 1
ATOM 560 O O . VAL A 1 71 ? 6.957 3.226 6.333 1.00 88.44 71 VAL A O 1
ATOM 563 N N . VAL A 1 72 ? 5.609 3.111 4.527 1.00 88.69 72 VAL A N 1
ATOM 564 C CA . VAL A 1 72 ? 4.795 4.291 4.863 1.00 88.69 72 VAL A CA 1
ATOM 565 C C . VAL A 1 72 ? 4.023 4.075 6.166 1.00 88.69 72 VAL A C 1
ATOM 567 O O . VAL A 1 72 ? 4.072 4.933 7.046 1.00 88.69 72 VAL A O 1
ATOM 570 N N . ARG A 1 73 ? 3.377 2.914 6.351 1.00 84.88 73 ARG A N 1
ATOM 571 C CA . ARG A 1 73 ? 2.653 2.570 7.593 1.00 84.88 73 ARG A CA 1
ATOM 572 C C . ARG A 1 73 ? 3.558 2.563 8.819 1.00 84.88 73 ARG A C 1
ATOM 574 O O . ARG A 1 73 ? 3.188 3.082 9.871 1.00 84.88 73 ARG A O 1
ATOM 581 N N . LYS A 1 74 ? 4.761 1.996 8.693 1.00 82.81 74 LYS A N 1
ATOM 582 C CA . LYS A 1 74 ? 5.740 1.960 9.788 1.00 82.81 74 LYS A CA 1
ATOM 583 C C . LYS A 1 74 ? 6.322 3.338 10.113 1.00 82.81 74 LYS A C 1
ATOM 585 O O . LYS A 1 74 ? 7.010 3.465 11.125 1.00 82.81 74 LYS A O 1
ATOM 590 N N . GLY A 1 75 ? 6.062 4.355 9.285 1.00 78.38 75 GLY A N 1
ATOM 591 C CA . GLY A 1 75 ? 6.647 5.687 9.427 1.00 78.38 75 GLY A CA 1
ATOM 592 C C . GLY A 1 75 ? 8.172 5.661 9.334 1.00 78.38 75 GLY A C 1
ATOM 593 O O . GLY A 1 75 ? 8.839 6.482 9.958 1.00 7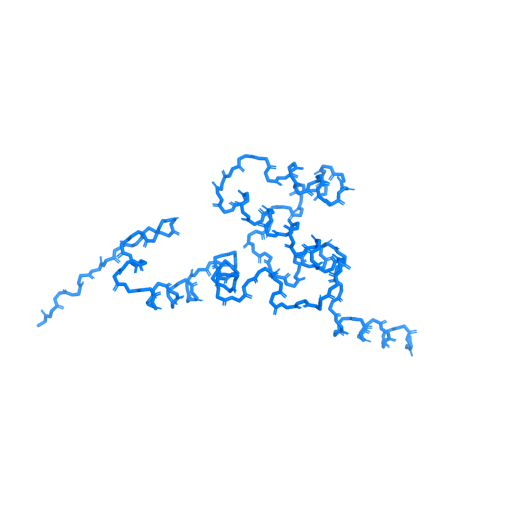8.38 75 GLY A O 1
ATOM 594 N N . GLN A 1 76 ? 8.731 4.676 8.624 1.00 78.00 76 GLN A N 1
ATOM 595 C CA . GLN A 1 76 ? 10.173 4.539 8.468 1.00 78.00 76 GLN A CA 1
ATOM 596 C C . GLN A 1 76 ? 10.698 5.599 7.498 1.00 78.00 76 GLN A C 1
ATOM 598 O O . GLN A 1 76 ? 10.103 5.867 6.450 1.00 78.00 76 GLN A O 1
ATOM 603 N N . PHE A 1 77 ? 11.844 6.190 7.836 1.00 76.12 77 PHE A N 1
ATOM 604 C CA . PHE A 1 77 ? 12.574 7.044 6.906 1.00 76.12 77 PHE A CA 1
ATOM 605 C C . PHE A 1 77 ? 12.977 6.230 5.668 1.00 76.12 77 PHE A C 1
ATOM 607 O O . PHE A 1 77 ? 13.356 5.067 5.782 1.00 76.12 77 PHE A O 1
ATOM 614 N N . GLY A 1 78 ? 12.898 6.845 4.485 1.00 84.81 78 GLY A N 1
ATOM 615 C CA . GLY A 1 78 ? 13.329 6.217 3.230 1.00 84.81 78 GLY A CA 1
ATOM 616 C C . GLY A 1 78 ? 12.216 5.707 2.312 1.00 84.81 78 GLY A C 1
ATOM 617 O O . GLY A 1 78 ? 12.540 5.190 1.248 1.00 84.81 78 GLY A O 1
ATOM 618 N N . ALA A 1 79 ? 10.931 5.912 2.636 1.00 89.62 79 ALA A N 1
ATOM 619 C CA . ALA A 1 79 ? 9.813 5.532 1.756 1.00 89.62 79 ALA A CA 1
ATOM 620 C C . ALA A 1 79 ? 9.967 6.068 0.319 1.00 89.62 79 ALA A C 1
ATOM 622 O O . ALA A 1 79 ? 9.763 5.335 -0.642 1.00 89.62 79 ALA A O 1
ATOM 623 N N . VAL A 1 80 ? 10.411 7.321 0.171 1.00 93.62 80 VAL A N 1
ATOM 624 C CA . VAL A 1 80 ? 10.679 7.940 -1.139 1.00 93.62 80 VAL A CA 1
ATOM 625 C C . VAL A 1 80 ? 11.826 7.247 -1.875 1.00 93.62 80 VAL A C 1
ATOM 627 O O . VAL A 1 80 ? 11.730 6.995 -3.072 1.00 93.62 80 VAL A O 1
ATOM 630 N N . GLY A 1 81 ? 12.906 6.912 -1.163 1.00 93.50 81 GLY A N 1
ATOM 631 C CA . GLY A 1 81 ? 14.041 6.191 -1.738 1.00 93.50 81 GLY A CA 1
ATOM 632 C C . GLY A 1 81 ? 13.632 4.802 -2.216 1.00 93.50 81 GLY A C 1
ATOM 633 O O . GLY A 1 81 ? 13.926 4.439 -3.351 1.00 93.50 81 GLY A O 1
ATOM 634 N N . ARG A 1 82 ? 12.866 4.078 -1.392 1.00 92.62 82 ARG A N 1
ATOM 635 C CA . ARG A 1 82 ? 12.384 2.743 -1.739 1.00 92.62 82 ARG A CA 1
ATOM 636 C C . ARG A 1 82 ? 11.409 2.767 -2.910 1.00 92.62 82 ARG A C 1
ATOM 638 O O . ARG A 1 82 ? 11.543 1.976 -3.836 1.00 92.62 82 ARG A O 1
ATOM 645 N N . TYR A 1 83 ? 10.480 3.718 -2.918 1.00 94.75 83 TYR A N 1
ATOM 646 C CA . TYR A 1 83 ? 9.589 3.946 -4.052 1.00 94.75 83 TYR A CA 1
ATOM 647 C C . TYR A 1 83 ? 10.373 4.186 -5.348 1.00 94.75 83 TYR A C 1
ATOM 649 O O . TYR A 1 83 ? 10.099 3.552 -6.367 1.00 94.75 83 TYR A O 1
ATOM 657 N N . ARG A 1 84 ? 11.398 5.048 -5.291 1.00 96.06 84 ARG A N 1
ATOM 658 C CA . ARG A 1 84 ? 12.277 5.351 -6.426 1.00 96.06 84 ARG A CA 1
ATOM 659 C C . ARG A 1 84 ? 12.949 4.099 -6.983 1.00 96.06 84 ARG A C 1
ATOM 661 O O . ARG A 1 84 ? 12.973 3.926 -8.194 1.00 96.06 84 ARG A O 1
ATOM 668 N N . GLU A 1 85 ? 13.481 3.242 -6.115 1.00 94.00 85 GLU A N 1
ATOM 669 C CA . GLU A 1 85 ? 14.120 1.979 -6.510 1.00 94.00 85 GLU A CA 1
ATOM 670 C C . GLU A 1 85 ? 13.140 1.040 -7.217 1.00 94.00 85 GLU A C 1
ATOM 672 O O . GLU A 1 85 ? 13.467 0.483 -8.261 1.00 94.00 85 GLU A O 1
ATOM 677 N N . LEU A 1 86 ? 11.924 0.899 -6.684 1.00 93.81 86 LEU A N 1
ATOM 678 C CA . LEU A 1 86 ? 10.921 -0.023 -7.225 1.00 93.81 86 LEU A CA 1
ATOM 679 C C . LEU A 1 86 ? 10.319 0.463 -8.553 1.00 93.81 86 LEU A C 1
ATOM 681 O O . LEU A 1 86 ? 9.930 -0.361 -9.385 1.00 93.81 86 LEU A O 1
ATOM 685 N N . ARG A 1 87 ? 10.231 1.785 -8.746 1.00 93.25 87 ARG A N 1
ATOM 686 C CA . ARG A 1 87 ? 9.662 2.429 -9.944 1.00 93.25 87 ARG A CA 1
ATOM 687 C C . ARG A 1 87 ? 10.685 2.887 -10.974 1.00 93.25 87 ARG A C 1
ATOM 689 O O . ARG A 1 87 ? 10.289 3.193 -12.093 1.00 93.25 87 ARG A O 1
ATOM 696 N N . ASN A 1 88 ? 11.961 2.945 -10.607 1.00 93.12 88 ASN A N 1
ATOM 697 C CA . ASN A 1 88 ? 13.048 3.470 -11.430 1.00 93.12 88 ASN A CA 1
ATOM 698 C C . ASN A 1 88 ? 12.754 4.872 -12.012 1.00 93.12 88 ASN A C 1
ATOM 700 O O . ASN A 1 88 ? 12.914 5.113 -13.207 1.00 93.12 88 ASN A O 1
ATOM 704 N N . VAL A 1 89 ? 12.290 5.796 -11.164 1.00 93.56 89 VAL A N 1
ATOM 705 C CA . VAL A 1 89 ? 11.956 7.186 -11.539 1.00 93.56 89 VAL A CA 1
ATOM 706 C C . VAL A 1 89 ? 12.975 8.190 -10.979 1.00 93.56 89 VAL A C 1
ATOM 708 O O . VAL A 1 89 ? 13.693 7.873 -10.028 1.00 93.56 89 VAL A O 1
ATOM 711 N N . PRO A 1 90 ? 13.059 9.422 -11.513 1.00 95.62 90 PRO A N 1
ATOM 712 C CA . PRO A 1 90 ? 13.869 10.486 -10.921 1.00 95.62 90 PRO A CA 1
ATOM 713 C C . PRO A 1 90 ? 13.423 10.858 -9.498 1.00 95.62 90 PRO A C 1
ATOM 715 O O . PRO A 1 90 ? 12.259 10.696 -9.127 1.00 95.62 90 PRO A O 1
ATOM 718 N N . TRP A 1 91 ? 14.342 11.416 -8.702 1.00 95.12 91 TRP A N 1
ATOM 719 C CA . TRP A 1 91 ? 14.071 11.821 -7.315 1.00 95.12 91 TRP A CA 1
ATOM 720 C C . TRP A 1 91 ? 12.926 12.829 -7.186 1.00 95.12 91 TRP A C 1
ATOM 722 O O . TRP A 1 91 ? 12.057 12.639 -6.339 1.00 95.12 91 TRP A O 1
ATOM 732 N N . ASP A 1 92 ? 12.884 13.855 -8.036 1.00 95.19 92 ASP A N 1
ATOM 733 C CA . ASP A 1 92 ? 11.840 14.886 -7.972 1.00 95.19 92 ASP A CA 1
ATOM 734 C C . ASP A 1 92 ? 10.443 14.307 -8.217 1.00 95.19 92 ASP A C 1
ATOM 736 O O . ASP A 1 92 ? 9.476 14.693 -7.558 1.00 95.19 92 ASP A O 1
ATOM 740 N N . GLN A 1 93 ? 10.342 13.342 -9.136 1.00 93.88 93 GLN A N 1
ATOM 741 C CA . GLN A 1 93 ? 9.100 12.625 -9.403 1.00 93.88 93 GLN A CA 1
ATOM 742 C C . GLN A 1 93 ? 8.713 11.745 -8.211 1.00 93.88 93 GLN A C 1
ATOM 744 O O . GLN A 1 93 ? 7.575 11.815 -7.754 1.00 93.88 93 GLN A O 1
ATOM 749 N N . ALA A 1 94 ? 9.662 10.983 -7.657 1.00 94.38 94 ALA A N 1
ATOM 750 C CA . ALA A 1 94 ? 9.421 10.153 -6.479 1.00 94.38 94 ALA A CA 1
ATOM 751 C C . ALA A 1 94 ? 8.929 10.978 -5.280 1.00 94.38 94 ALA A C 1
ATOM 753 O O . ALA A 1 94 ? 7.993 10.567 -4.602 1.00 94.38 94 ALA A O 1
ATOM 754 N N . ILE A 1 95 ? 9.523 12.151 -5.028 1.00 93.62 95 ILE A N 1
ATOM 755 C CA . ILE A 1 95 ? 9.099 13.051 -3.947 1.00 93.62 95 ILE A CA 1
ATOM 756 C C . ILE A 1 95 ? 7.657 13.507 -4.176 1.00 93.62 95 ILE A C 1
ATOM 758 O O . ILE A 1 95 ? 6.837 13.383 -3.268 1.00 93.62 95 ILE A O 1
ATOM 762 N N . LYS A 1 96 ? 7.336 14.003 -5.378 1.00 93.75 96 LYS A N 1
ATOM 763 C CA . LYS A 1 96 ? 5.989 14.495 -5.710 1.00 93.75 96 LYS A CA 1
ATOM 764 C C . LYS A 1 96 ? 4.925 13.406 -5.588 1.00 93.75 96 LYS A C 1
ATOM 766 O O . LYS A 1 96 ? 3.897 13.631 -4.960 1.00 93.75 96 LYS A O 1
ATOM 771 N N . GLU A 1 97 ? 5.172 12.226 -6.149 1.00 92.31 97 GLU A N 1
ATOM 772 C CA . GLU A 1 97 ? 4.212 11.115 -6.115 1.00 92.31 97 GLU A CA 1
ATOM 773 C C . GLU A 1 97 ? 4.021 10.574 -4.688 1.00 92.31 97 GLU A C 1
ATOM 775 O O . GLU A 1 97 ? 2.909 10.220 -4.296 1.00 92.31 97 GLU A O 1
ATOM 780 N N . MET A 1 98 ? 5.076 10.585 -3.866 1.00 94.12 98 MET A N 1
ATOM 781 C CA . MET A 1 98 ? 5.007 10.091 -2.490 1.00 94.12 98 MET A CA 1
ATOM 782 C C . MET A 1 98 ? 4.361 11.058 -1.493 1.00 94.12 98 MET A C 1
ATOM 784 O O . MET A 1 98 ? 3.911 10.601 -0.442 1.00 94.12 98 MET A O 1
ATOM 788 N N . GLN A 1 99 ? 4.265 12.359 -1.797 1.00 91.75 99 GLN A N 1
ATOM 789 C CA . GLN A 1 99 ? 3.614 13.345 -0.916 1.00 91.75 99 GLN A CA 1
ATOM 790 C C . GLN A 1 99 ? 2.176 12.952 -0.556 1.00 91.75 99 GLN A C 1
ATOM 792 O O . GLN A 1 99 ? 1.762 13.118 0.589 1.00 91.75 99 GLN A O 1
ATOM 797 N N . ASN A 1 100 ? 1.447 12.378 -1.515 1.00 89.69 100 ASN A N 1
ATOM 798 C CA . ASN A 1 100 ? 0.042 12.003 -1.357 1.00 89.69 100 ASN A CA 1
ATOM 799 C C . ASN A 1 100 ? -0.163 10.483 -1.302 1.00 89.69 100 ASN A C 1
ATOM 801 O O . ASN A 1 100 ? -1.294 10.013 -1.378 1.00 89.69 100 ASN A O 1
ATOM 805 N N . TRP A 1 101 ? 0.901 9.689 -1.141 1.00 93.75 101 TRP A N 1
ATOM 806 C CA . TRP A 1 101 ? 0.814 8.226 -1.218 1.00 93.75 101 TRP A CA 1
ATOM 807 C C . TRP A 1 101 ? -0.257 7.626 -0.295 1.00 93.75 101 TRP A C 1
ATOM 809 O O . TRP A 1 101 ? -1.009 6.736 -0.688 1.00 93.75 101 TRP A O 1
ATOM 819 N N . ALA A 1 102 ? -0.362 8.138 0.934 1.00 90.06 102 ALA A N 1
ATOM 820 C CA . ALA A 1 102 ? -1.308 7.642 1.932 1.00 90.06 102 ALA A CA 1
ATOM 821 C C . ALA A 1 102 ? -2.785 7.930 1.596 1.00 90.06 102 ALA A C 1
ATOM 823 O O . ALA A 1 102 ? -3.670 7.297 2.178 1.00 90.06 102 ALA A O 1
ATOM 824 N N . SER A 1 103 ? -3.053 8.878 0.691 1.00 91.25 103 SER A N 1
ATOM 825 C CA . SER A 1 103 ? -4.400 9.199 0.210 1.00 91.25 103 SER A CA 1
ATOM 826 C C . SER A 1 103 ? -4.746 8.525 -1.115 1.00 91.25 103 SER A C 1
ATOM 828 O O . SER A 1 103 ? -5.916 8.537 -1.480 1.00 91.25 103 SER A O 1
ATOM 830 N N . LEU A 1 104 ? -3.768 7.948 -1.821 1.00 93.81 104 LEU A N 1
ATOM 831 C CA . LEU A 1 104 ? -4.018 7.242 -3.075 1.00 93.81 104 LEU A CA 1
ATOM 832 C C . LEU A 1 104 ? -4.788 5.951 -2.823 1.00 93.81 104 LEU A C 1
ATOM 834 O O . LEU A 1 104 ? -4.413 5.132 -1.976 1.00 93.81 104 LEU A O 1
ATOM 838 N N . THR A 1 105 ? -5.827 5.743 -3.619 1.00 93.06 105 THR A N 1
ATOM 839 C CA . THR A 1 105 ? -6.566 4.489 -3.707 1.00 93.06 105 THR A CA 1
ATOM 840 C C . THR A 1 105 ? -5.683 3.368 -4.250 1.00 93.06 105 THR A C 1
ATOM 842 O O . THR A 1 105 ? -4.664 3.586 -4.910 1.00 93.06 105 THR A O 1
ATOM 845 N N . ARG A 1 106 ? -6.096 2.123 -4.005 1.00 92.25 106 ARG A N 1
ATOM 846 C CA . ARG A 1 106 ? -5.398 0.941 -4.519 1.00 92.25 106 ARG A CA 1
ATOM 847 C C . ARG A 1 106 ? -5.275 0.979 -6.046 1.00 92.25 106 ARG A C 1
ATOM 849 O O . ARG A 1 106 ? -4.219 0.644 -6.574 1.00 92.25 106 ARG A O 1
ATOM 856 N N . ALA A 1 107 ? -6.326 1.422 -6.734 1.00 91.25 107 ALA A N 1
ATOM 857 C CA . ALA A 1 107 ? -6.342 1.554 -8.186 1.00 91.25 107 ALA A CA 1
ATOM 858 C C . ALA A 1 107 ? -5.336 2.604 -8.682 1.00 91.25 107 ALA A C 1
ATOM 860 O O . ALA A 1 107 ? -4.572 2.321 -9.596 1.00 91.25 107 ALA A O 1
ATOM 861 N N . GLU A 1 108 ? -5.260 3.773 -8.044 1.00 92.56 108 GLU A N 1
ATOM 862 C CA . GLU A 1 108 ? -4.279 4.808 -8.408 1.00 92.56 108 GLU A CA 1
ATOM 863 C C . GLU A 1 108 ? -2.838 4.335 -8.173 1.00 92.56 108 GLU A C 1
ATOM 865 O O . GLU A 1 108 ? -1.959 4.566 -9.001 1.00 92.56 108 GLU A O 1
ATOM 870 N N . LYS A 1 109 ? -2.588 3.598 -7.081 1.00 94.38 109 LYS A N 1
ATOM 871 C CA . LYS A 1 109 ? -1.279 2.970 -6.841 1.00 94.38 109 LYS A CA 1
ATOM 872 C C . LYS A 1 109 ? -0.936 1.945 -7.921 1.00 94.38 109 LYS A C 1
ATOM 874 O O . LYS A 1 109 ? 0.212 1.867 -8.340 1.00 94.38 109 LYS A O 1
ATOM 879 N N . LEU A 1 110 ? -1.908 1.163 -8.381 1.00 92.50 110 LEU A N 1
ATOM 880 C CA . LEU A 1 110 ? -1.721 0.221 -9.485 1.00 92.50 110 LEU A CA 1
ATOM 881 C C . LEU A 1 110 ? -1.370 0.948 -10.790 1.00 92.50 110 LEU A C 1
ATOM 883 O O . LEU A 1 110 ? -0.401 0.572 -11.450 1.00 92.50 110 LEU A O 1
ATOM 887 N N . GLU A 1 111 ? -2.087 2.022 -11.118 1.00 91.75 111 GLU A N 1
ATOM 888 C CA . GLU A 1 111 ? -1.832 2.839 -12.312 1.00 91.75 111 GLU A CA 1
ATOM 889 C C . GLU A 1 111 ? -0.439 3.461 -12.308 1.00 91.75 111 GLU A C 1
ATOM 891 O O . GLU A 1 111 ? 0.253 3.442 -13.324 1.00 91.75 111 GLU A O 1
ATOM 896 N N . LEU A 1 112 ? 0.002 3.941 -11.145 1.00 91.94 112 LEU A N 1
ATOM 897 C CA . LEU A 1 112 ? 1.360 4.416 -10.928 1.00 91.94 112 LEU A CA 1
ATOM 898 C C . LEU A 1 112 ? 2.381 3.348 -11.368 1.00 91.94 112 LEU A C 1
ATOM 900 O O . LEU A 1 112 ? 3.302 3.639 -12.126 1.00 91.94 112 LEU A O 1
ATOM 904 N N . PHE A 1 113 ? 2.189 2.083 -11.001 1.00 91.44 113 PHE A N 1
ATOM 905 C CA . PHE A 1 113 ? 3.055 0.976 -11.430 1.00 91.44 113 PHE A CA 1
ATOM 906 C C . PHE A 1 113 ? 2.763 0.444 -12.849 1.00 91.44 113 PHE A C 1
ATOM 908 O O . PHE A 1 113 ? 3.231 -0.634 -13.212 1.00 91.44 113 PHE A O 1
ATOM 915 N N . GLY A 1 114 ? 2.024 1.196 -13.668 1.00 87.19 114 GLY A N 1
ATOM 916 C CA . GLY A 1 114 ? 1.718 0.856 -15.059 1.00 87.19 114 GLY A CA 1
ATOM 917 C C . GLY A 1 114 ? 0.580 -0.153 -15.223 1.00 87.19 114 GLY A C 1
ATOM 918 O O . GLY A 1 114 ? 0.336 -0.627 -16.333 1.00 87.19 114 GLY A O 1
ATOM 919 N N . TRP A 1 115 ? -0.135 -0.493 -14.147 1.00 86.75 115 TRP A N 1
ATOM 920 C CA . TRP A 1 115 ? -1.277 -1.395 -14.221 1.00 86.75 115 TRP A CA 1
ATOM 921 C C . TRP A 1 115 ? -2.557 -0.625 -14.548 1.00 86.75 115 TRP A C 1
ATOM 923 O O . TRP A 1 115 ? -3.182 -0.006 -13.687 1.00 86.75 115 TRP A O 1
ATOM 933 N N . VAL A 1 116 ? -2.967 -0.684 -15.812 1.00 76.31 116 VAL A N 1
ATOM 934 C CA . VAL A 1 116 ? -4.198 -0.043 -16.286 1.00 76.31 116 VAL A CA 1
ATOM 935 C C . VAL A 1 116 ? -5.378 -0.993 -16.084 1.00 76.31 116 VAL A C 1
ATOM 937 O O . VAL A 1 116 ? -5.384 -2.117 -16.592 1.00 76.31 116 VAL A O 1
ATOM 940 N N . SER A 1 117 ? -6.403 -0.553 -15.347 1.00 62.56 117 SER A N 1
ATOM 941 C CA . SER A 1 117 ? -7.628 -1.346 -15.192 1.00 62.56 117 SER A CA 1
ATOM 942 C C . SER A 1 117 ? -8.325 -1.543 -16.548 1.00 62.56 117 SER A C 1
ATOM 944 O O . SER A 1 117 ? -8.323 -0.654 -17.402 1.00 62.56 117 SER A O 1
ATOM 946 N N . LYS A 1 118 ? -8.977 -2.698 -16.746 1.00 58.84 118 LYS A N 1
ATOM 947 C CA . LYS A 1 118 ? -9.684 -3.019 -18.002 1.00 58.84 118 LYS A CA 1
ATOM 948 C C . LYS A 1 118 ? -10.725 -1.965 -18.408 1.00 58.84 118 LYS A C 1
ATOM 950 O O . LYS A 1 118 ? -10.922 -1.773 -19.598 1.00 58.84 118 LYS A O 1
ATOM 955 N N . LYS A 1 119 ? -11.363 -1.280 -17.448 1.00 54.41 119 LYS A N 1
ATOM 956 C CA . LYS A 1 119 ? -12.355 -0.227 -17.734 1.00 54.41 119 LYS A CA 1
ATOM 957 C C . LYS A 1 119 ? -11.721 0.996 -18.399 1.00 54.41 119 LYS A C 1
ATOM 959 O O . LYS A 1 119 ? -12.238 1.480 -19.392 1.00 54.41 119 LYS A O 1
ATOM 964 N N . LYS A 1 120 ? -10.551 1.412 -17.911 1.00 54.28 120 LYS A N 1
ATOM 965 C CA . LYS A 1 120 ? -9.822 2.577 -18.430 1.00 54.28 120 LYS A CA 1
ATOM 966 C C . LYS A 1 120 ? -9.221 2.316 -19.816 1.00 54.28 120 LYS A C 1
ATOM 968 O O . LYS A 1 120 ? -9.123 3.218 -20.632 1.00 54.28 120 LYS A O 1
ATOM 973 N N . LYS A 1 121 ? -8.872 1.053 -20.094 1.00 54.50 121 LYS A N 1
ATOM 974 C CA . LYS A 1 121 ? -8.423 0.602 -21.419 1.00 54.50 121 LYS A CA 1
ATOM 975 C C . LYS A 1 121 ? -9.540 0.640 -22.473 1.00 54.50 121 LYS A C 1
ATOM 977 O O . LYS A 1 121 ? -9.234 0.753 -23.651 1.00 54.50 121 LYS A O 1
ATOM 982 N N . GLN A 1 122 ? -10.803 0.509 -22.062 1.00 49.75 122 GLN A N 1
ATOM 983 C CA . GLN A 1 122 ? -11.949 0.592 -22.969 1.00 49.75 122 GLN A CA 1
ATOM 984 C C . GLN A 1 122 ? -12.254 2.056 -23.326 1.00 49.75 122 GLN A C 1
ATOM 986 O O . GLN A 1 122 ? -12.327 2.373 -24.502 1.00 49.75 122 GLN A O 1
ATOM 991 N N . GLU A 1 123 ? -12.292 2.955 -22.335 1.00 51.66 123 GLU A N 1
ATOM 992 C CA . GLU A 1 123 ? -12.515 4.397 -22.554 1.00 51.66 123 GLU A CA 1
ATOM 993 C C . GLU A 1 123 ? -11.434 5.038 -23.446 1.00 51.66 123 GLU A C 1
ATOM 995 O O . GLU A 1 123 ? -11.760 5.802 -24.346 1.00 51.66 123 GLU A O 1
ATOM 1000 N N . SER A 1 124 ? -10.155 4.667 -23.289 1.00 54.47 124 SER A N 1
ATOM 1001 C CA . SER A 1 124 ? -9.081 5.180 -24.160 1.00 54.47 124 SER A CA 1
ATOM 1002 C C . SER A 1 124 ? -9.185 4.721 -25.618 1.00 54.47 124 SER A C 1
ATOM 1004 O O . SER A 1 124 ? -8.673 5.391 -26.505 1.00 54.47 124 SER A O 1
ATOM 1006 N N . LEU A 1 125 ? -9.791 3.555 -25.865 1.00 54.38 125 LEU A N 1
ATOM 1007 C CA . LEU A 1 125 ? -10.029 3.069 -27.227 1.00 54.38 125 LEU A CA 1
ATOM 1008 C C . LEU A 1 125 ? -11.222 3.784 -27.864 1.00 54.38 125 LEU A C 1
ATOM 1010 O O . LEU A 1 125 ? -11.232 3.969 -29.074 1.00 54.38 125 LEU A O 1
ATOM 1014 N N . ASP A 1 126 ? -12.199 4.195 -27.061 1.00 53.22 126 ASP A N 1
ATOM 1015 C CA . ASP A 1 126 ? -13.371 4.917 -27.549 1.00 53.22 126 ASP A CA 1
ATOM 1016 C C . ASP A 1 126 ? -13.028 6.388 -27.892 1.00 53.22 126 ASP A C 1
ATOM 1018 O O . ASP A 1 126 ? -13.587 6.932 -28.843 1.00 53.22 126 ASP A O 1
ATOM 1022 N N . ASP A 1 127 ? -12.047 6.996 -27.207 1.00 53.50 127 ASP A N 1
ATOM 1023 C CA . ASP A 1 127 ? -11.536 8.353 -27.494 1.00 53.50 127 ASP A CA 1
ATOM 1024 C C . ASP A 1 127 ? -10.602 8.431 -28.726 1.00 53.50 127 ASP A C 1
ATOM 1026 O O . ASP A 1 127 ? -10.482 9.489 -29.338 1.00 53.50 127 ASP A O 1
ATOM 1030 N N . GLU A 1 128 ? -9.939 7.337 -29.126 1.00 51.88 128 GLU A N 1
ATOM 1031 C CA . GLU A 1 128 ? -9.093 7.293 -30.340 1.00 51.88 128 GLU A CA 1
ATOM 1032 C C . GLU A 1 128 ? -9.897 7.089 -31.642 1.00 51.88 128 GLU A C 1
ATOM 1034 O O . GLU A 1 128 ? -9.341 7.197 -32.737 1.00 51.88 128 GLU A O 1
ATOM 1039 N N . TYR A 1 129 ? -11.196 6.796 -31.537 1.00 49.69 129 TYR A N 1
ATOM 1040 C CA . TYR A 1 129 ? -12.097 6.540 -32.669 1.00 49.69 129 TYR A CA 1
ATOM 1041 C C . TYR A 1 129 ? -13.150 7.646 -32.890 1.00 49.69 129 TYR A C 1
ATOM 1043 O O . TYR A 1 129 ? -14.138 7.405 -33.590 1.00 49.69 129 TYR A O 1
ATOM 1051 N N . PHE A 1 130 ? -12.927 8.852 -32.349 1.00 44.69 130 PHE A N 1
ATOM 1052 C CA . PHE A 1 130 ? -13.740 10.052 -32.601 1.00 44.69 130 PHE A CA 1
ATOM 1053 C C . PHE A 1 130 ? -12.950 11.196 -33.247 1.00 44.69 130 PHE A C 1
ATOM 1055 O O . PHE A 1 130 ? -11.820 11.485 -32.799 1.00 44.69 130 PHE A O 1
#

Secondary structure (DSSP, 8-state):
----------TTT-TTTTTT-HHHHHHHHHHH--HHHHHHHHHHHH-TTTTS-S-HHHHHHHHHHHHHHHHHHTT-TTHHHHHHHHHT--HHHHHHHHHTGGG--HHHHHHHTT---HHHHHHHHHHTT-

pLDDT: mean 78.32, std 17.62, range [33.56, 96.06]

Sequence (130 aa):
MVLGATFNACLKCGLTWSYLSPTKLRHQIQKYGGELARQELDEIDRGIYRDLPDTCLAREIAEKIAEVDLVVRKGQFGAVGRYRELRNVPWDQAIKEMQNWASLTRAEKLELFGWVSKKKKQESLDDEYF

Foldseek 3Di:
DPPPPPDDADPLCSPVDCVPPVPVVLVCCVVPNAQLSPVVVVCVVQNLQNPHDPDPLSVLLSVLLVVLSVCVSVVHPCSLVSNCVSQVDDSVVSVVCVVCSRRDHPQRSCVSSVNDDPVNVVVVVVVVVD